Protein AF-A0A1V5UYU5-F1 (afdb_monomer_lite)

Sequence (105 aa):
MESHISYETEQAAHELAKRFIRPYVARGDSFENLKASHMGMLCSEESVCIGGWMDGKSYNTDFILVSKVIGKPANVSFKLRDIFREVEGEIKSAEAVDDFHLEPG

Radius of gyration: 16.07 Å; chains: 1; bounding box: 60×24×31 Å

pLDDT: mean 90.29, std 12.67, range [38.5, 98.5]

Secondary structure (DSSP, 8-state):
------HHHHHHHHHHHHHHHHHHHHHT--HHHHHHT--EEE-SS-EEEEEEEETTEEEEEEEEEEEEETTEEEEEEEEHHHHHHHHHHHHHHHHHHHT------

Structure (mmCIF, N/CA/C/O backbone):
data_AF-A0A1V5UYU5-F1
#
_entry.id   AF-A0A1V5UYU5-F1
#
loop_
_atom_site.group_PDB
_atom_site.id
_atom_site.type_symbol
_atom_site.label_atom_id
_atom_site.label_alt_id
_atom_site.label_comp_id
_atom_site.label_asym_id
_atom_site.label_entity_id
_atom_site.label_seq_id
_atom_site.pdbx_PDB_ins_code
_atom_site.Cartn_x
_atom_site.Cartn_y
_atom_site.Cartn_z
_atom_site.occupancy
_atom_site.B_iso_or_equiv
_atom_site.auth_seq_id
_atom_site.auth_comp_id
_atom_site.auth_asym_id
_atom_site.auth_atom_id
_atom_site.pdbx_PDB_model_num
ATOM 1 N N . MET A 1 1 ? 14.857 11.610 -16.423 1.00 38.50 1 MET A N 1
ATOM 2 C CA . MET A 1 1 ? 13.549 11.890 -17.045 1.00 38.50 1 MET A CA 1
ATOM 3 C C . MET A 1 1 ? 12.524 11.764 -15.941 1.00 38.50 1 MET A C 1
ATOM 5 O O . MET A 1 1 ? 12.363 10.661 -15.441 1.00 38.50 1 MET A O 1
ATOM 9 N N . GLU A 1 2 ? 11.912 12.864 -15.506 1.00 43.84 2 GLU A N 1
ATOM 10 C CA . GLU A 1 2 ? 10.708 12.791 -14.672 1.00 43.84 2 GLU A CA 1
ATOM 11 C C . GLU A 1 2 ? 9.570 12.322 -15.577 1.00 43.84 2 GLU A C 1
ATOM 13 O O . GLU A 1 2 ? 9.029 13.078 -16.381 1.00 43.84 2 GLU A O 1
ATOM 18 N N . SER A 1 3 ? 9.280 11.026 -15.533 1.00 55.75 3 SER A N 1
ATOM 19 C CA . SER A 1 3 ? 8.062 10.490 -16.119 1.00 55.75 3 SER A CA 1
ATOM 20 C C . SER A 1 3 ? 6.898 10.995 -15.277 1.00 55.75 3 SER A C 1
ATOM 22 O O . SER A 1 3 ? 6.705 10.530 -14.155 1.00 55.75 3 SER A O 1
ATOM 24 N N . HIS A 1 4 ? 6.139 11.955 -15.803 1.00 67.94 4 HIS A N 1
ATOM 25 C CA . HIS A 1 4 ? 4.832 12.286 -15.252 1.00 67.94 4 HIS A CA 1
ATOM 26 C C . HIS A 1 4 ? 3.973 11.019 -15.291 1.00 67.94 4 HIS A C 1
ATOM 28 O O . HIS A 1 4 ? 3.537 10.577 -16.355 1.00 67.94 4 HIS A O 1
ATOM 34 N N . ILE A 1 5 ? 3.784 10.406 -14.127 1.00 77.94 5 ILE A N 1
ATOM 35 C CA . ILE A 1 5 ? 2.818 9.332 -13.937 1.00 77.94 5 ILE A CA 1
ATOM 36 C C . ILE A 1 5 ? 1.436 9.884 -14.247 1.00 77.94 5 ILE A C 1
ATOM 38 O O . ILE A 1 5 ? 1.083 10.988 -13.832 1.00 77.94 5 ILE A O 1
ATOM 42 N N . SER A 1 6 ? 0.663 9.127 -15.021 1.00 86.56 6 SER A N 1
ATOM 43 C CA . SER A 1 6 ? -0.723 9.504 -15.265 1.00 86.56 6 SER A CA 1
ATOM 44 C C . SER A 1 6 ? -1.522 9.376 -13.969 1.00 86.56 6 SER A C 1
ATOM 46 O O . SER A 1 6 ? -1.316 8.431 -13.205 1.00 86.56 6 SER A O 1
ATOM 48 N N . TYR A 1 7 ? -2.468 10.290 -13.756 1.00 87.56 7 TYR A N 1
ATO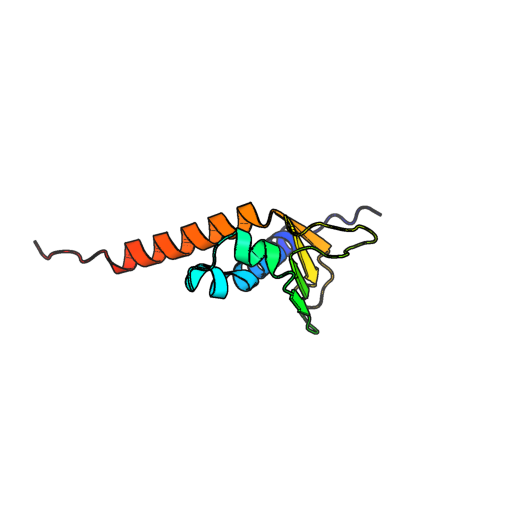M 49 C CA . TYR A 1 7 ? -3.391 10.235 -12.620 1.00 87.56 7 TYR A CA 1
ATOM 50 C C . TYR A 1 7 ? -4.077 8.863 -12.506 1.00 87.56 7 TYR A C 1
ATOM 52 O O . TYR A 1 7 ? -4.193 8.310 -11.420 1.00 87.56 7 TYR A O 1
ATOM 60 N N . GLU A 1 8 ? -4.447 8.256 -13.637 1.00 90.62 8 GLU A N 1
ATOM 61 C CA . GLU A 1 8 ? -5.041 6.915 -13.678 1.00 90.62 8 GLU A CA 1
ATOM 62 C C . GLU A 1 8 ? -4.099 5.831 -13.137 1.00 90.62 8 GLU A C 1
ATOM 64 O O . GLU A 1 8 ? -4.528 4.940 -12.409 1.00 90.62 8 GLU A O 1
ATOM 69 N N . THR A 1 9 ? -2.804 5.908 -13.461 1.00 92.50 9 THR A N 1
ATOM 70 C CA . THR A 1 9 ? -1.800 4.958 -12.954 1.00 92.50 9 THR A CA 1
ATOM 71 C C . THR A 1 9 ? -1.563 5.145 -11.460 1.00 92.50 9 THR A C 1
ATOM 73 O O . THR A 1 9 ? -1.436 4.159 -10.740 1.00 92.50 9 THR A O 1
ATOM 76 N N . GLU A 1 10 ? -1.543 6.389 -10.982 1.00 93.81 10 GLU A N 1
ATOM 77 C CA . GLU A 1 10 ? -1.425 6.688 -9.555 1.00 93.81 10 GLU A CA 1
ATOM 78 C C . GLU A 1 10 ? -2.630 6.158 -8.768 1.00 93.81 10 GLU A C 1
ATOM 80 O O . GLU A 1 10 ? -2.445 5.473 -7.765 1.00 93.81 10 GLU A O 1
ATOM 85 N N . GLN A 1 11 ? -3.853 6.382 -9.261 1.00 95.56 11 GLN A N 1
ATOM 86 C CA . GLN A 1 11 ? -5.075 5.850 -8.650 1.00 95.56 11 GLN A CA 1
ATOM 87 C C . GLN A 1 11 ? -5.101 4.316 -8.661 1.00 95.56 11 GLN A C 1
ATOM 89 O O . GLN A 1 11 ? -5.412 3.692 -7.649 1.00 95.56 11 GLN A O 1
ATOM 94 N N . ALA A 1 12 ? -4.714 3.682 -9.769 1.00 95.81 12 ALA A N 1
ATOM 95 C CA . ALA A 1 12 ? -4.648 2.225 -9.838 1.00 95.81 12 ALA A CA 1
ATOM 96 C C . ALA A 1 12 ? -3.581 1.647 -8.886 1.00 95.81 12 ALA A C 1
ATOM 98 O O . ALA A 1 12 ? -3.803 0.612 -8.257 1.00 95.81 12 ALA A O 1
ATOM 99 N N . ALA A 1 13 ? -2.438 2.325 -8.735 1.00 97.12 13 ALA A N 1
ATOM 100 C CA . ALA A 1 13 ? -1.413 1.958 -7.761 1.00 97.12 13 ALA A CA 1
ATOM 101 C C . ALA A 1 13 ? -1.907 2.121 -6.320 1.00 97.12 13 ALA A C 1
ATOM 103 O O . ALA A 1 13 ? -1.646 1.265 -5.475 1.00 97.12 13 ALA A O 1
ATOM 104 N N . HIS A 1 14 ? -2.653 3.188 -6.054 1.00 97.88 14 HIS A N 1
ATOM 105 C CA . HIS A 1 14 ? -3.260 3.447 -4.759 1.00 97.88 14 HIS A CA 1
ATOM 106 C C . HIS A 1 14 ? -4.256 2.347 -4.364 1.00 97.88 14 HIS A C 1
ATOM 108 O O . HIS A 1 14 ? -4.147 1.756 -3.288 1.00 97.88 14 HIS A O 1
ATOM 114 N N . GLU A 1 15 ? -5.161 1.979 -5.273 1.00 97.69 15 GLU A N 1
ATOM 115 C CA . GLU A 1 15 ? -6.114 0.889 -5.049 1.00 97.69 15 GLU A CA 1
ATOM 116 C C . GLU A 1 15 ? -5.425 -0.472 -4.894 1.00 97.69 15 GLU A C 1
ATOM 118 O O . GLU A 1 15 ? -5.823 -1.280 -4.050 1.00 97.69 15 GLU A O 1
ATOM 123 N N . LEU A 1 16 ? -4.333 -0.722 -5.626 1.00 97.88 16 LEU A N 1
ATOM 124 C CA . LEU A 1 16 ? -3.522 -1.922 -5.419 1.00 97.88 16 LEU A CA 1
ATOM 125 C C . LEU A 1 16 ? -2.891 -1.950 -4.018 1.00 97.88 16 LEU A C 1
ATOM 127 O O . LEU A 1 16 ? -2.926 -2.990 -3.358 1.00 97.88 16 LEU A O 1
ATOM 131 N N . ALA A 1 17 ? -2.343 -0.828 -3.543 1.00 98.19 17 ALA A N 1
ATOM 132 C CA . ALA A 1 17 ? -1.762 -0.720 -2.205 1.00 98.19 17 ALA A CA 1
ATOM 133 C C . ALA A 1 17 ? -2.805 -0.996 -1.108 1.00 98.19 17 ALA A C 1
ATOM 135 O O . ALA A 1 17 ? -2.542 -1.771 -0.183 1.00 98.19 17 ALA A O 1
ATOM 136 N N . LYS A 1 18 ? -4.012 -0.432 -1.247 1.00 98.50 18 LYS A N 1
ATOM 137 C CA . LYS A 1 18 ? -5.143 -0.695 -0.345 1.00 98.50 18 LYS A CA 1
ATOM 138 C C . LYS A 1 18 ? -5.542 -2.165 -0.373 1.00 98.50 18 LYS A C 1
ATOM 140 O O . LYS A 1 18 ? -5.601 -2.808 0.676 1.00 98.50 18 LYS A O 1
ATOM 145 N N . ARG A 1 19 ? -5.752 -2.734 -1.566 1.00 97.25 19 ARG A N 1
ATOM 146 C CA . ARG A 1 19 ? -6.128 -4.145 -1.742 1.00 97.25 19 ARG A CA 1
ATOM 147 C C . ARG A 1 19 ? -5.095 -5.096 -1.144 1.00 97.25 19 ARG A C 1
ATOM 149 O O . ARG A 1 19 ? -5.477 -6.110 -0.570 1.00 97.25 19 ARG A O 1
ATOM 156 N N . PHE A 1 20 ? -3.812 -4.763 -1.257 1.00 97.56 20 PHE A N 1
ATOM 157 C CA . PHE A 1 20 ? -2.723 -5.564 -0.712 1.00 97.56 20 PHE A CA 1
ATOM 158 C C . PHE A 1 20 ? -2.790 -5.688 0.815 1.00 97.56 20 PHE A C 1
ATOM 160 O O . PHE A 1 20 ? -2.665 -6.793 1.337 1.00 97.56 20 PHE A O 1
ATOM 167 N N . ILE A 1 21 ? -3.029 -4.587 1.538 1.00 97.62 21 ILE A N 1
ATOM 168 C CA . ILE A 1 21 ? -3.052 -4.618 3.010 1.00 97.62 21 ILE A CA 1
ATOM 169 C C . ILE A 1 21 ? -4.435 -4.932 3.599 1.00 97.62 21 ILE A C 1
ATOM 171 O O . ILE A 1 21 ? -4.518 -5.350 4.754 1.00 97.62 21 ILE A O 1
ATOM 175 N N . ARG A 1 22 ? -5.520 -4.775 2.828 1.00 97.88 22 ARG A N 1
ATOM 176 C CA . ARG A 1 22 ? -6.908 -4.954 3.296 1.00 97.88 22 ARG A CA 1
ATOM 177 C C . ARG A 1 22 ? -7.163 -6.257 4.060 1.00 97.88 22 ARG A C 1
ATOM 179 O O . ARG A 1 22 ? -7.753 -6.165 5.133 1.00 97.88 22 ARG A O 1
ATOM 186 N N . PRO A 1 23 ? -6.705 -7.444 3.612 1.00 97.19 23 PRO A N 1
ATOM 187 C CA . PRO A 1 23 ? -6.942 -8.688 4.350 1.00 97.19 23 PRO A CA 1
ATOM 188 C C . PRO A 1 23 ? -6.307 -8.710 5.748 1.00 97.19 23 PRO A C 1
ATOM 190 O O . PRO A 1 23 ? -6.797 -9.395 6.641 1.00 97.19 23 PRO A O 1
ATOM 193 N N . TYR A 1 24 ? -5.212 -7.975 5.940 1.00 96.56 24 TYR A N 1
ATOM 194 C CA . TYR A 1 24 ? -4.491 -7.889 7.208 1.00 96.56 24 TYR A CA 1
ATOM 195 C C . TYR A 1 24 ? -5.184 -6.910 8.152 1.00 96.56 24 TYR A C 1
ATOM 197 O O . TYR A 1 24 ? -5.446 -7.244 9.304 1.00 96.56 24 TYR A O 1
ATOM 205 N N . VAL A 1 25 ? -5.558 -5.733 7.640 1.00 96.88 25 VAL A N 1
ATOM 206 C CA . VAL A 1 25 ? -6.310 -4.738 8.416 1.00 96.88 25 VAL A CA 1
ATOM 207 C C . VAL A 1 25 ? -7.665 -5.307 8.847 1.00 96.88 25 VAL A C 1
ATOM 209 O O . VAL A 1 25 ? -8.023 -5.196 10.013 1.00 96.88 25 VAL A O 1
ATOM 212 N N . ALA A 1 26 ? -8.374 -6.009 7.954 1.00 95.94 26 ALA A N 1
ATOM 213 C CA . ALA A 1 26 ? -9.652 -6.660 8.262 1.00 95.94 26 ALA A CA 1
ATOM 214 C C . ALA A 1 26 ? -9.538 -7.789 9.299 1.00 95.94 26 ALA A C 1
ATOM 216 O O . ALA A 1 26 ? -10.491 -8.067 10.016 1.00 95.94 26 ALA A O 1
ATOM 217 N N . ARG A 1 27 ? -8.370 -8.432 9.412 1.00 95.25 27 ARG A N 1
ATOM 218 C CA . ARG A 1 27 ? -8.093 -9.412 10.472 1.00 95.25 27 ARG A CA 1
ATOM 219 C C . ARG A 1 27 ? -7.815 -8.750 11.832 1.00 95.25 27 ARG A C 1
ATOM 221 O O . ARG A 1 27 ? -7.814 -9.440 12.848 1.00 95.25 27 ARG A O 1
ATOM 228 N N . GLY A 1 28 ? -7.590 -7.436 11.860 1.00 95.06 28 GLY A N 1
ATOM 229 C CA . GLY A 1 28 ? -7.223 -6.683 13.058 1.00 95.06 28 GLY A CA 1
ATOM 230 C C . GLY A 1 28 ? -5.713 -6.543 13.267 1.00 95.06 28 GLY A C 1
ATOM 231 O O . GLY A 1 28 ? -5.279 -6.225 14.376 1.00 95.06 28 GLY A O 1
ATOM 232 N N . ASP A 1 29 ? -4.892 -6.778 12.237 1.00 96.38 29 ASP A N 1
ATOM 233 C CA . ASP A 1 29 ? -3.452 -6.543 12.333 1.00 96.38 29 ASP A CA 1
ATOM 234 C C . ASP A 1 29 ? -3.175 -5.048 12.574 1.00 96.38 29 ASP A C 1
ATOM 236 O O . ASP A 1 29 ? -3.717 -4.169 11.901 1.00 96.38 29 ASP A O 1
ATOM 240 N N . SER A 1 30 ? -2.289 -4.747 13.527 1.00 96.75 30 SER A N 1
ATOM 241 C CA . SER A 1 30 ? -1.907 -3.368 13.834 1.00 96.75 30 SER A CA 1
ATOM 242 C C . SER A 1 30 ? -1.004 -2.767 12.750 1.00 96.75 30 SER A C 1
ATOM 244 O O . SER A 1 30 ? -0.286 -3.474 12.036 1.00 96.75 30 SER A O 1
ATOM 246 N N . PHE A 1 31 ? -0.965 -1.433 12.685 1.00 96.81 31 PHE A N 1
ATOM 247 C CA . PHE A 1 31 ? -0.025 -0.710 11.824 1.00 96.81 31 PHE A CA 1
ATOM 248 C C . PHE A 1 31 ? 1.437 -1.131 12.069 1.00 96.81 31 PHE A C 1
ATOM 250 O O . PHE A 1 31 ? 2.188 -1.323 11.115 1.00 96.81 31 PHE A O 1
ATOM 257 N N . GLU A 1 32 ? 1.837 -1.322 13.330 1.00 97.00 32 GLU A N 1
ATOM 258 C CA . GLU A 1 32 ? 3.209 -1.724 13.669 1.00 97.00 32 GLU A CA 1
ATOM 259 C C . GLU A 1 32 ? 3.523 -3.156 13.206 1.00 97.00 32 GLU A C 1
ATOM 261 O O . GLU A 1 32 ? 4.624 -3.406 12.714 1.00 97.00 32 GLU A O 1
ATOM 266 N N . ASN A 1 33 ? 2.552 -4.077 13.264 1.00 94.94 33 ASN A N 1
ATOM 267 C CA . ASN A 1 33 ? 2.720 -5.433 12.730 1.00 94.94 33 ASN A CA 1
ATOM 268 C C . ASN A 1 33 ? 2.942 -5.403 11.212 1.00 94.94 33 ASN A C 1
ATOM 270 O O . ASN A 1 33 ? 3.861 -6.043 10.701 1.00 94.94 33 ASN A O 1
ATOM 274 N N . LEU A 1 34 ? 2.134 -4.619 10.491 1.00 94.50 34 LEU A N 1
ATOM 275 C CA . LEU A 1 34 ? 2.279 -4.443 9.046 1.00 94.50 34 LEU A CA 1
ATOM 276 C C . LEU A 1 34 ? 3.623 -3.817 8.685 1.00 94.50 34 LEU A C 1
ATOM 278 O O . LEU A 1 34 ? 4.324 -4.318 7.807 1.00 94.50 34 LEU A O 1
ATOM 282 N N . LYS A 1 35 ? 4.023 -2.766 9.399 1.00 95.44 35 LYS A N 1
ATOM 283 C CA . LYS A 1 35 ? 5.313 -2.102 9.215 1.00 95.44 35 LYS A CA 1
ATOM 284 C C . LYS A 1 35 ? 6.496 -3.048 9.453 1.00 95.44 35 LYS A C 1
ATOM 286 O O . LYS A 1 35 ? 7.480 -2.986 8.722 1.00 95.44 35 LYS A O 1
ATOM 291 N N . ALA A 1 36 ? 6.417 -3.933 10.443 1.00 95.44 36 ALA A N 1
ATOM 292 C CA . ALA A 1 36 ? 7.480 -4.892 10.747 1.00 95.44 36 ALA A CA 1
ATOM 293 C C . ALA A 1 36 ? 7.541 -6.086 9.776 1.00 95.44 36 ALA A C 1
ATOM 295 O O . ALA A 1 36 ? 8.537 -6.804 9.753 1.00 95.44 36 ALA A O 1
ATOM 296 N N . SER A 1 37 ? 6.495 -6.317 8.978 1.00 91.94 37 SER A N 1
ATOM 297 C CA . SER A 1 37 ? 6.377 -7.522 8.148 1.00 91.94 37 SER A CA 1
ATOM 298 C C . SER A 1 37 ? 7.331 -7.574 6.951 1.00 91.94 37 SER A C 1
ATOM 300 O O . SER A 1 37 ? 7.642 -8.666 6.480 1.00 91.94 37 SER A O 1
ATOM 302 N N . HIS A 1 38 ? 7.753 -6.417 6.421 1.00 91.12 38 HIS A N 1
ATOM 303 C CA . HIS A 1 38 ? 8.469 -6.311 5.138 1.00 91.12 38 HIS A CA 1
ATOM 304 C C . HIS A 1 38 ? 7.794 -7.083 3.982 1.00 91.12 38 HIS A C 1
ATOM 306 O O . HIS A 1 38 ? 8.453 -7.518 3.036 1.00 91.12 38 HIS A O 1
ATOM 312 N N . MET A 1 39 ? 6.478 -7.298 4.067 1.00 95.06 39 MET A N 1
ATOM 313 C CA . MET A 1 39 ? 5.762 -8.154 3.130 1.00 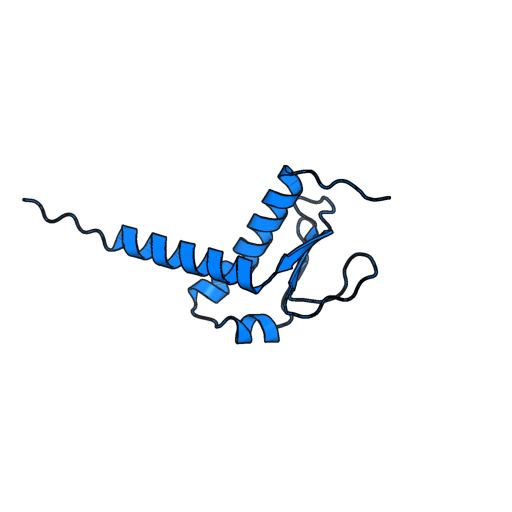95.06 39 MET A CA 1
ATOM 314 C C . MET A 1 39 ? 5.614 -7.500 1.754 1.00 95.06 39 MET A C 1
ATOM 316 O O . MET A 1 39 ? 5.537 -6.276 1.623 1.00 95.06 39 MET A O 1
ATOM 320 N N . GLY A 1 40 ? 5.522 -8.333 0.721 1.00 94.94 40 GLY A N 1
ATOM 321 C CA . GLY A 1 40 ? 5.304 -7.891 -0.648 1.00 94.94 40 GLY A CA 1
ATOM 322 C C . GLY A 1 40 ? 4.647 -8.960 -1.510 1.00 94.94 40 GLY A C 1
ATOM 323 O O . GLY A 1 40 ? 4.635 -10.141 -1.171 1.00 94.94 40 GLY A O 1
ATOM 324 N N . MET A 1 41 ? 4.106 -8.519 -2.636 1.00 95.06 41 MET A N 1
ATOM 325 C CA . MET A 1 41 ? 3.544 -9.333 -3.700 1.00 95.06 41 MET A CA 1
ATOM 326 C C . MET A 1 41 ? 4.220 -8.945 -5.011 1.00 95.06 41 MET A C 1
ATOM 328 O O . MET A 1 41 ? 4.290 -7.766 -5.352 1.00 95.06 41 MET A O 1
ATOM 332 N N . LEU A 1 42 ? 4.688 -9.945 -5.755 1.00 94.00 42 LEU A N 1
ATOM 333 C CA . LEU A 1 42 ? 5.276 -9.775 -7.078 1.00 94.00 42 LEU A CA 1
ATOM 334 C C . LEU A 1 42 ? 4.693 -10.820 -8.027 1.00 94.00 42 LEU A C 1
ATOM 336 O O . LEU A 1 42 ? 4.887 -12.019 -7.837 1.00 94.00 42 LEU A O 1
ATOM 340 N N . CYS A 1 43 ? 4.013 -10.360 -9.069 1.00 92.62 43 CYS A N 1
ATOM 341 C CA . CYS A 1 43 ? 3.557 -11.188 -10.176 1.00 92.62 43 CYS A CA 1
ATOM 342 C C . CYS A 1 43 ? 3.824 -10.496 -11.525 1.00 92.62 43 CYS A C 1
ATOM 344 O O . CYS A 1 43 ? 4.462 -9.437 -11.609 1.00 92.62 43 CYS A O 1
ATOM 346 N N . SER A 1 44 ? 3.392 -11.127 -12.620 1.00 90.19 44 SER A N 1
ATOM 347 C CA . SER A 1 44 ? 3.564 -10.576 -13.969 1.00 90.19 44 SER A CA 1
ATOM 348 C C . SER A 1 44 ? 2.897 -9.207 -14.117 1.00 90.19 44 SER A C 1
ATOM 350 O O . SER A 1 44 ? 3.505 -8.304 -14.694 1.00 90.19 44 SER A O 1
ATOM 352 N N . GLU A 1 45 ? 1.707 -9.053 -13.537 1.00 94.38 45 GLU A N 1
ATOM 353 C CA . GLU A 1 45 ? 0.832 -7.884 -13.667 1.00 94.38 45 GLU A CA 1
ATOM 354 C C . GLU A 1 45 ? 1.091 -6.811 -12.603 1.00 94.38 45 GLU A C 1
ATOM 356 O O . GLU A 1 45 ? 0.971 -5.620 -12.883 1.00 94.38 45 GLU A O 1
ATOM 361 N N . GLU A 1 46 ? 1.452 -7.211 -11.387 1.00 96.44 46 GLU A N 1
ATOM 362 C CA . GLU A 1 46 ? 1.424 -6.344 -10.210 1.00 96.44 46 GLU A CA 1
ATOM 363 C C . GLU A 1 46 ? 2.662 -6.541 -9.337 1.00 96.44 46 GLU A C 1
ATOM 365 O O . GLU A 1 46 ? 3.203 -7.642 -9.218 1.00 96.44 46 GLU A O 1
ATOM 370 N N . SER A 1 47 ? 3.121 -5.459 -8.717 1.00 97.06 47 SER A N 1
ATOM 371 C CA . SER A 1 47 ? 4.245 -5.492 -7.785 1.00 97.06 47 SER A CA 1
ATOM 372 C C . SER A 1 47 ? 4.041 -4.454 -6.699 1.00 97.06 47 SER A C 1
ATOM 374 O O . SER A 1 47 ? 4.010 -3.260 -6.999 1.00 97.06 47 SER A O 1
ATOM 376 N N . VAL A 1 48 ? 3.947 -4.906 -5.451 1.00 97.44 48 VAL A N 1
ATOM 377 C CA . VAL A 1 48 ? 3.740 -4.062 -4.271 1.00 97.44 48 VAL A CA 1
ATOM 378 C C . VAL A 1 48 ? 4.521 -4.599 -3.072 1.00 97.44 48 VAL A C 1
ATOM 380 O O . VAL A 1 48 ? 4.559 -5.808 -2.863 1.00 97.44 48 VAL A O 1
ATOM 383 N N . CYS A 1 49 ? 5.150 -3.742 -2.270 1.00 97.50 49 CYS A N 1
ATOM 384 C CA . CYS A 1 49 ? 5.853 -4.166 -1.054 1.00 97.50 49 CYS A CA 1
ATOM 385 C C . CYS A 1 49 ? 5.921 -3.074 0.020 1.00 97.50 49 CYS A C 1
ATOM 387 O O . CYS A 1 49 ? 5.885 -1.884 -0.286 1.00 97.50 49 CYS A O 1
ATOM 389 N N . ILE A 1 50 ? 6.029 -3.471 1.289 1.00 97.75 50 ILE A N 1
ATOM 390 C CA . ILE A 1 50 ? 6.231 -2.558 2.422 1.00 97.75 50 ILE A CA 1
ATOM 391 C C . ILE A 1 50 ? 7.730 -2.333 2.635 1.00 97.75 50 ILE A C 1
ATOM 393 O O . ILE A 1 50 ? 8.463 -3.237 3.040 1.00 97.75 50 ILE A O 1
ATOM 397 N N . GLY A 1 51 ? 8.179 -1.102 2.384 1.00 95.88 51 GLY A N 1
ATOM 398 C CA . GLY A 1 51 ? 9.591 -0.750 2.292 1.00 95.88 51 GLY A CA 1
ATOM 399 C C . GLY A 1 51 ? 10.311 -1.496 1.167 1.00 95.88 51 GLY A C 1
ATOM 400 O O . GLY A 1 51 ? 9.709 -2.237 0.391 1.00 95.88 51 GLY A O 1
ATOM 401 N N . GLY A 1 52 ? 11.621 -1.289 1.064 1.00 94.00 52 GLY A N 1
ATOM 402 C CA . GLY A 1 52 ? 12.464 -1.955 0.073 1.00 94.00 52 GLY A CA 1
ATOM 403 C C . GLY A 1 52 ? 13.108 -0.981 -0.902 1.00 94.00 52 GLY A C 1
ATOM 404 O O . GLY A 1 52 ? 13.379 0.168 -0.563 1.00 94.00 52 GLY A O 1
ATOM 405 N N . TRP A 1 53 ? 13.411 -1.457 -2.104 1.00 93.19 53 TRP A N 1
ATOM 406 C CA . TRP A 1 53 ? 14.161 -0.701 -3.101 1.00 93.19 53 TRP A CA 1
ATOM 407 C C . TRP A 1 53 ? 13.304 -0.443 -4.337 1.00 93.19 53 TRP A C 1
ATOM 409 O O . TRP A 1 53 ? 12.752 -1.378 -4.908 1.00 93.19 53 TRP A O 1
ATOM 419 N N . MET A 1 54 ? 13.221 0.813 -4.770 1.00 93.81 54 MET A N 1
ATOM 420 C CA . MET A 1 54 ? 12.488 1.216 -5.972 1.00 93.81 54 MET A CA 1
ATOM 421 C C . MET A 1 54 ? 13.231 2.366 -6.651 1.00 93.81 54 MET A C 1
ATOM 423 O O . MET A 1 54 ? 13.664 3.300 -5.979 1.00 93.81 54 MET A O 1
ATOM 427 N N . ASP A 1 55 ? 13.431 2.271 -7.967 1.00 88.56 55 ASP A N 1
ATOM 428 C CA . ASP A 1 55 ? 14.087 3.294 -8.797 1.00 88.56 55 ASP A CA 1
ATOM 429 C C . ASP A 1 55 ? 15.420 3.825 -8.246 1.00 88.56 55 ASP A C 1
ATOM 431 O O . ASP A 1 55 ? 15.701 5.021 -8.234 1.00 88.56 55 ASP A O 1
ATOM 435 N N . GLY A 1 56 ? 16.275 2.915 -7.770 1.00 91.25 56 GLY A N 1
ATOM 436 C CA . GLY A 1 56 ? 17.602 3.286 -7.269 1.00 91.25 56 GLY A CA 1
ATOM 437 C C . GLY A 1 56 ? 17.589 3.929 -5.879 1.00 91.25 56 GLY A C 1
ATOM 438 O O . GLY A 1 56 ? 18.628 4.406 -5.425 1.00 91.25 56 GLY A O 1
ATOM 439 N N . LYS A 1 57 ? 16.441 3.938 -5.194 1.00 93.31 57 LYS A N 1
ATOM 440 C CA . LYS A 1 57 ? 16.277 4.504 -3.858 1.00 93.31 57 LYS A CA 1
ATOM 441 C C . LYS A 1 57 ? 15.790 3.448 -2.867 1.00 93.31 57 LYS A C 1
ATOM 443 O O . LYS A 1 57 ? 14.891 2.661 -3.157 1.00 93.31 57 LYS A O 1
ATOM 448 N N . SER A 1 58 ? 16.376 3.473 -1.670 1.00 94.94 58 SER A N 1
ATOM 449 C CA . SER A 1 58 ? 15.917 2.685 -0.524 1.00 94.94 58 SER A CA 1
ATOM 450 C C . SER A 1 58 ? 14.802 3.417 0.218 1.00 94.94 58 SER A C 1
ATOM 452 O O . SER A 1 58 ? 14.922 4.607 0.524 1.00 94.94 58 SER A O 1
ATOM 454 N N . TYR A 1 59 ? 13.735 2.694 0.530 1.00 96.12 59 TYR A N 1
ATOM 455 C CA . TYR A 1 59 ? 12.597 3.143 1.313 1.00 96.12 59 TYR A CA 1
ATOM 456 C C . TYR A 1 59 ? 12.485 2.287 2.572 1.00 96.12 59 TYR A C 1
ATOM 458 O O . TYR A 1 59 ? 12.566 1.057 2.530 1.00 96.12 59 TYR A O 1
ATOM 466 N N . ASN A 1 60 ? 12.274 2.947 3.707 1.00 96.56 60 ASN A N 1
ATOM 467 C CA . ASN A 1 60 ? 11.968 2.256 4.951 1.00 96.56 60 ASN A CA 1
ATOM 468 C C . ASN A 1 60 ? 10.518 1.729 4.938 1.00 96.56 60 ASN A C 1
ATOM 470 O O . ASN A 1 60 ? 9.735 2.009 4.029 1.00 96.56 60 ASN A O 1
ATOM 474 N N . THR A 1 61 ? 10.142 0.990 5.976 1.00 96.75 61 THR A N 1
ATOM 475 C CA . THR A 1 61 ? 8.813 0.374 6.090 1.00 96.75 61 THR A CA 1
ATOM 476 C C . THR A 1 61 ? 7.691 1.343 6.466 1.00 96.75 61 THR A C 1
ATOM 478 O O . THR A 1 61 ? 6.544 0.928 6.602 1.00 96.75 61 THR A O 1
ATOM 481 N N . ASP A 1 62 ? 7.970 2.648 6.576 1.00 97.19 62 ASP A 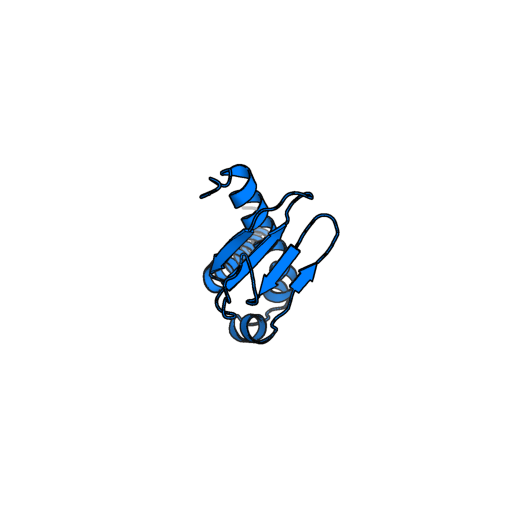N 1
ATOM 482 C CA . ASP A 1 62 ? 6.911 3.663 6.659 1.00 97.19 62 ASP A CA 1
ATOM 483 C C . ASP A 1 62 ? 6.220 3.894 5.307 1.00 97.19 62 ASP A C 1
ATOM 485 O O . ASP A 1 62 ? 5.253 4.658 5.229 1.00 97.19 62 ASP A O 1
ATOM 489 N N . PHE A 1 63 ? 6.715 3.263 4.240 1.00 97.81 63 PHE A N 1
ATOM 490 C CA . PHE A 1 63 ? 6.180 3.376 2.893 1.00 97.81 63 PHE A CA 1
ATOM 491 C C . PHE A 1 63 ? 5.727 2.028 2.348 1.00 97.81 63 PHE A C 1
ATOM 493 O O . PHE A 1 63 ? 6.338 0.994 2.609 1.00 97.81 63 PHE A O 1
ATOM 500 N N . ILE A 1 64 ? 4.682 2.071 1.531 1.00 98.00 64 ILE A N 1
ATOM 501 C CA . ILE A 1 64 ? 4.291 0.994 0.630 1.00 98.00 64 ILE A CA 1
ATOM 502 C C . ILE A 1 64 ? 4.638 1.421 -0.795 1.00 98.00 64 ILE A C 1
ATOM 504 O O . ILE A 1 64 ? 4.334 2.538 -1.216 1.00 98.00 64 ILE A O 1
ATOM 508 N N . LEU A 1 65 ? 5.349 0.558 -1.505 1.00 97.75 65 LEU A N 1
ATOM 509 C CA . LEU A 1 65 ? 5.884 0.799 -2.837 1.00 97.75 65 LEU A CA 1
ATOM 510 C C . LEU A 1 65 ? 5.069 -0.008 -3.830 1.00 97.75 65 LEU A C 1
ATOM 512 O O . LEU A 1 65 ? 4.829 -1.186 -3.592 1.00 97.75 65 LEU A O 1
ATOM 516 N N . VAL A 1 66 ? 4.683 0.603 -4.941 1.00 97.38 66 VAL A N 1
ATOM 517 C CA . VAL A 1 66 ? 3.978 -0.048 -6.040 1.00 97.38 66 VAL A CA 1
ATOM 518 C C . VAL A 1 66 ? 4.789 0.149 -7.309 1.00 97.38 66 VAL A C 1
ATOM 520 O O . VAL A 1 66 ? 4.767 1.212 -7.925 1.00 97.38 66 VAL A O 1
ATOM 523 N N . SER A 1 67 ? 5.526 -0.883 -7.705 1.00 95.62 67 SER A N 1
ATOM 524 C CA . SER A 1 67 ? 6.415 -0.826 -8.870 1.00 95.62 67 SER A CA 1
ATOM 525 C C . SER A 1 67 ? 5.696 -1.182 -10.171 1.00 95.62 67 SER A C 1
ATOM 527 O O . SER A 1 67 ? 6.108 -0.742 -11.241 1.00 95.62 67 SER A O 1
ATOM 529 N N . LYS A 1 68 ? 4.602 -1.952 -10.110 1.00 95.69 68 LYS A N 1
ATOM 530 C CA . LYS A 1 68 ? 3.872 -2.399 -11.304 1.00 95.69 68 LYS A CA 1
ATOM 531 C C . LYS A 1 68 ? 2.375 -2.531 -11.045 1.00 95.69 68 LYS A C 1
ATOM 533 O O . LYS A 1 68 ? 1.990 -3.050 -9.999 1.00 95.69 68 LYS A O 1
ATOM 538 N N . VAL A 1 69 ? 1.565 -2.106 -12.014 1.00 94.75 69 VAL A N 1
ATOM 539 C CA . VAL A 1 69 ? 0.101 -2.234 -12.033 1.00 94.75 69 VAL A CA 1
ATOM 540 C C . VAL A 1 69 ? -0.352 -2.546 -13.462 1.00 94.75 69 VAL A C 1
ATOM 542 O O . VAL A 1 69 ? 0.050 -1.847 -14.392 1.00 94.75 69 VAL A O 1
ATOM 545 N N . ILE A 1 70 ? -1.187 -3.575 -13.650 1.00 90.81 70 ILE A N 1
ATOM 546 C CA . ILE A 1 70 ? -1.749 -3.977 -14.960 1.00 90.81 70 ILE A CA 1
ATOM 547 C C . ILE A 1 70 ? -0.636 -4.146 -16.016 1.00 90.81 70 ILE A C 1
ATOM 549 O O . ILE A 1 70 ? -0.652 -3.570 -17.106 1.00 90.81 70 ILE A O 1
ATOM 553 N N . GLY A 1 71 ? 0.443 -4.828 -15.627 1.00 91.00 71 GLY A N 1
ATOM 554 C CA . GLY A 1 71 ? 1.590 -5.106 -16.493 1.00 91.00 71 GLY A CA 1
ATOM 555 C C . GLY A 1 71 ? 2.481 -3.895 -16.802 1.00 91.00 71 GLY A C 1
ATOM 556 O O . GLY A 1 71 ? 3.530 -4.063 -17.427 1.00 91.00 71 GLY A O 1
ATOM 557 N N . LYS A 1 72 ? 2.120 -2.685 -16.356 1.00 91.06 72 LYS A N 1
ATOM 558 C CA . LYS A 1 72 ? 2.853 -1.443 -16.630 1.00 91.06 72 LYS A CA 1
ATOM 559 C C . LYS A 1 72 ? 3.653 -0.977 -15.411 1.00 91.06 72 LYS A C 1
ATOM 561 O O . LYS A 1 72 ? 3.178 -1.120 -14.282 1.00 91.06 72 LYS A O 1
ATOM 566 N N . PRO A 1 73 ? 4.850 -0.397 -15.613 1.00 92.50 73 PRO A N 1
ATOM 567 C CA . PRO A 1 73 ? 5.580 0.269 -14.541 1.00 92.50 73 PRO A CA 1
ATOM 568 C C . PRO A 1 73 ? 4.743 1.400 -13.939 1.00 92.50 73 PRO A C 1
ATOM 570 O O . PRO A 1 73 ? 4.232 2.247 -14.671 1.00 92.50 73 PRO A O 1
ATOM 573 N N . ALA A 1 74 ? 4.616 1.391 -12.614 1.00 93.88 74 ALA A N 1
ATOM 574 C CA . ALA A 1 74 ? 3.955 2.446 -11.854 1.00 93.88 74 ALA A CA 1
ATOM 575 C C . ALA A 1 74 ? 4.978 3.234 -11.034 1.00 93.88 74 ALA A C 1
ATOM 577 O O . ALA A 1 74 ? 5.002 4.445 -11.128 1.00 93.88 74 ALA A O 1
ATOM 578 N N . ASN A 1 75 ? 5.857 2.561 -10.290 1.00 94.56 75 ASN A N 1
ATOM 579 C CA . ASN A 1 75 ? 6.904 3.172 -9.461 1.00 94.56 75 ASN A CA 1
ATOM 580 C C . ASN A 1 75 ? 6.418 4.305 -8.534 1.00 94.56 75 ASN A C 1
ATOM 582 O O . ASN A 1 75 ? 7.055 5.350 -8.399 1.00 94.56 75 ASN A O 1
ATOM 586 N N . VAL A 1 76 ? 5.286 4.084 -7.866 1.00 95.44 76 VAL A N 1
ATOM 587 C CA . VAL A 1 76 ? 4.704 5.027 -6.900 1.00 95.44 76 VAL A CA 1
ATOM 588 C C . VAL A 1 76 ? 4.990 4.556 -5.481 1.00 95.44 76 VAL A C 1
ATOM 590 O O . VAL A 1 76 ? 4.996 3.359 -5.200 1.00 95.44 76 VAL A O 1
ATOM 593 N N . SER A 1 77 ? 5.216 5.490 -4.561 1.00 96.44 77 SER A N 1
ATOM 594 C CA . SER A 1 77 ? 5.319 5.194 -3.130 1.00 96.44 77 SER A CA 1
ATOM 595 C C . SER A 1 77 ? 4.273 5.974 -2.350 1.00 96.44 77 SER A C 1
ATOM 597 O O . SER A 1 77 ? 4.193 7.192 -2.504 1.00 96.44 77 SER A O 1
ATOM 599 N N . PHE A 1 78 ? 3.569 5.303 -1.444 1.00 97.31 78 PHE A N 1
ATOM 600 C CA . PHE A 1 78 ? 2.624 5.920 -0.516 1.00 97.31 78 PHE A CA 1
ATOM 601 C C . PHE A 1 78 ? 3.104 5.757 0.921 1.00 97.31 78 PHE A C 1
ATOM 603 O O . PHE A 1 78 ? 3.864 4.840 1.242 1.00 97.31 78 PHE A O 1
ATOM 610 N N . LYS A 1 79 ? 2.649 6.632 1.818 1.00 98.00 79 LYS A N 1
ATOM 611 C CA . LYS A 1 79 ? 2.836 6.432 3.256 1.00 98.00 79 LYS A CA 1
ATOM 612 C C . LYS A 1 79 ? 1.967 5.263 3.706 1.00 98.00 79 LYS A C 1
ATOM 614 O O . LYS A 1 79 ? 0.750 5.308 3.561 1.00 98.00 79 LYS A O 1
ATOM 619 N N . LEU A 1 80 ? 2.577 4.243 4.312 1.00 97.94 80 LEU A N 1
ATOM 620 C CA . LEU A 1 80 ? 1.853 3.061 4.792 1.00 97.94 80 LEU A CA 1
ATOM 621 C C . LEU A 1 80 ? 0.749 3.445 5.789 1.00 97.94 80 LEU A C 1
ATOM 623 O O . LEU A 1 80 ? -0.320 2.846 5.791 1.00 97.94 80 LEU A O 1
ATOM 627 N N . ARG A 1 81 ? 1.003 4.462 6.621 1.00 97.94 81 ARG A N 1
ATOM 628 C CA . ARG A 1 81 ? 0.046 4.950 7.623 1.00 97.94 81 ARG A CA 1
ATOM 629 C C . ARG A 1 81 ? -1.234 5.500 6.997 1.00 97.94 81 ARG A C 1
ATOM 631 O O . ARG A 1 81 ? -2.297 5.311 7.580 1.00 97.94 81 ARG A O 1
ATOM 638 N N . ASP A 1 82 ? -1.125 6.175 5.859 1.00 98.25 82 ASP A N 1
ATOM 639 C CA . ASP A 1 82 ? -2.273 6.809 5.211 1.00 98.25 82 ASP A CA 1
ATOM 640 C C . ASP A 1 82 ? -3.159 5.724 4.588 1.00 98.25 82 ASP A C 1
ATOM 642 O O . ASP A 1 82 ? -4.325 5.610 4.957 1.00 98.25 82 ASP A O 1
ATOM 646 N N . ILE A 1 83 ? -2.557 4.800 3.827 1.00 98.31 83 ILE A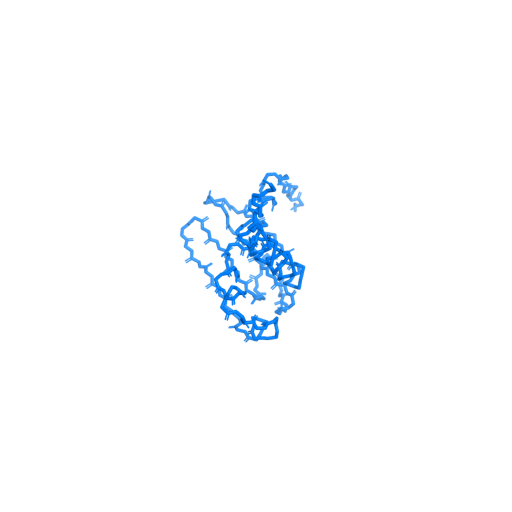 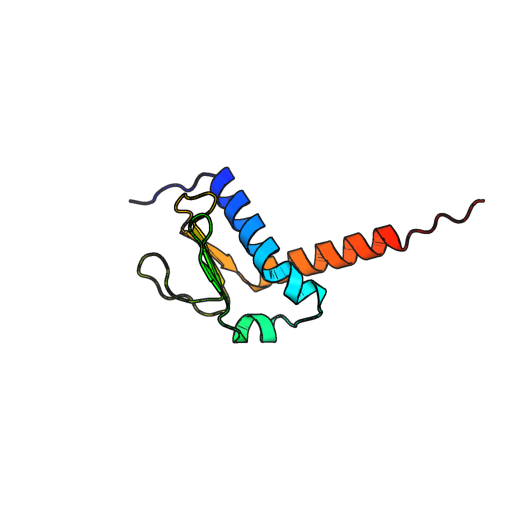N 1
ATOM 647 C CA . ILE A 1 83 ? -3.247 3.621 3.274 1.00 98.31 83 ILE A CA 1
ATOM 648 C C . ILE A 1 83 ? -3.898 2.777 4.382 1.00 98.31 83 ILE A C 1
ATOM 650 O O . ILE A 1 83 ? -5.040 2.346 4.244 1.00 98.31 83 ILE A O 1
ATOM 654 N N . PHE A 1 84 ? -3.204 2.557 5.505 1.00 98.06 84 PHE A N 1
ATOM 655 C CA . PHE A 1 84 ? -3.752 1.817 6.646 1.00 98.06 84 PHE A CA 1
ATOM 656 C C . PHE A 1 84 ? -5.025 2.464 7.198 1.00 98.06 84 PHE A C 1
ATOM 658 O O . PHE A 1 84 ? -6.022 1.777 7.401 1.00 98.06 84 PHE A O 1
ATOM 665 N N . ARG A 1 85 ? -4.998 3.781 7.434 1.00 97.81 85 ARG A N 1
ATOM 666 C CA . ARG A 1 85 ? -6.138 4.525 7.989 1.00 97.81 85 ARG A CA 1
ATOM 667 C C . ARG A 1 85 ? -7.323 4.557 7.038 1.00 97.81 85 ARG A C 1
ATOM 669 O O . ARG A 1 85 ? -8.456 4.459 7.495 1.00 97.81 85 ARG A O 1
ATOM 676 N N . GLU A 1 86 ? -7.067 4.690 5.742 1.00 97.75 86 GLU A N 1
ATOM 677 C CA . GLU A 1 86 ? -8.120 4.635 4.731 1.00 97.75 86 GLU A CA 1
ATOM 678 C C . GLU A 1 86 ? -8.808 3.274 4.724 1.00 97.75 86 GLU A C 1
ATOM 680 O O . GLU A 1 86 ? -10.027 3.201 4.846 1.00 97.75 86 GLU A O 1
ATOM 685 N N . VAL A 1 87 ? -8.031 2.191 4.668 1.00 97.81 87 VAL A N 1
ATOM 686 C CA . VAL A 1 87 ? -8.566 0.824 4.696 1.00 97.81 87 VAL A CA 1
ATOM 687 C C . VAL A 1 87 ? -9.324 0.547 5.997 1.00 97.81 87 VAL A C 1
ATOM 689 O O . VAL A 1 87 ? -10.412 -0.023 5.964 1.00 97.81 87 VAL A O 1
ATOM 692 N N . GLU A 1 88 ? -8.784 0.964 7.144 1.00 97.12 88 GLU A N 1
ATOM 693 C CA . GLU A 1 88 ? -9.462 0.846 8.439 1.00 97.12 88 GLU A CA 1
ATOM 694 C C . GLU A 1 88 ? -10.791 1.623 8.453 1.00 97.12 88 GLU A C 1
ATOM 696 O O . GLU A 1 88 ? -11.805 1.115 8.935 1.00 97.12 88 GLU A O 1
ATOM 701 N N . GLY A 1 89 ? -10.803 2.839 7.900 1.00 95.44 89 GLY A N 1
ATOM 702 C CA . GLY A 1 89 ? -12.000 3.667 7.775 1.00 95.44 89 GLY A CA 1
ATOM 703 C C . GLY A 1 89 ? -13.059 3.052 6.859 1.00 95.44 89 GLY A C 1
ATOM 704 O O . GLY A 1 89 ? -14.240 3.075 7.203 1.00 95.44 89 GLY A O 1
ATOM 705 N N . GLU A 1 90 ? -12.654 2.458 5.734 1.00 95.00 90 GLU A N 1
ATOM 706 C CA . GLU A 1 90 ? -13.552 1.741 4.819 1.00 95.00 90 GLU A CA 1
ATOM 707 C C . GLU A 1 90 ? -14.211 0.532 5.482 1.00 95.00 90 GLU A C 1
ATOM 709 O O . GLU A 1 90 ? -15.411 0.327 5.319 1.00 95.00 90 GLU A O 1
ATOM 714 N N . ILE A 1 91 ? -13.440 -0.260 6.234 1.00 93.69 91 ILE A N 1
ATOM 715 C CA . ILE A 1 91 ? -13.950 -1.448 6.929 1.00 93.69 91 ILE A CA 1
ATOM 716 C C . ILE A 1 91 ? -14.978 -1.037 7.985 1.00 93.69 91 ILE A C 1
ATOM 718 O O . ILE A 1 91 ? -16.108 -1.514 7.946 1.00 93.69 91 ILE A O 1
ATOM 722 N N . LYS A 1 92 ? -14.634 -0.080 8.856 1.00 91.69 92 LYS A N 1
ATOM 723 C CA . LYS A 1 92 ? -15.548 0.414 9.901 1.00 91.69 92 LYS A CA 1
ATOM 724 C C . LYS A 1 92 ? -16.818 1.036 9.322 1.00 91.69 92 LYS A C 1
ATOM 726 O O . LYS A 1 92 ? -17.893 0.905 9.896 1.00 91.69 92 LYS A O 1
ATOM 731 N N . SER A 1 93 ? -16.697 1.727 8.188 1.00 88.38 93 SER A N 1
ATOM 732 C CA . SER A 1 93 ? -17.848 2.335 7.512 1.00 88.38 93 SER A CA 1
ATOM 733 C C . SER A 1 93 ? -18.771 1.280 6.899 1.00 88.38 93 SER A C 1
ATOM 735 O O . SER A 1 93 ? -19.983 1.447 6.956 1.00 88.38 93 SER A O 1
ATOM 737 N N . ALA A 1 94 ? -18.221 0.193 6.346 1.00 84.25 94 ALA A N 1
ATOM 738 C CA . ALA A 1 94 ? -19.016 -0.928 5.845 1.00 84.25 94 ALA A CA 1
ATOM 739 C C . ALA A 1 94 ? -19.764 -1.645 6.982 1.00 84.25 94 ALA A C 1
ATOM 741 O O . ALA A 1 94 ? -20.965 -1.870 6.874 1.00 84.25 94 ALA A O 1
ATOM 742 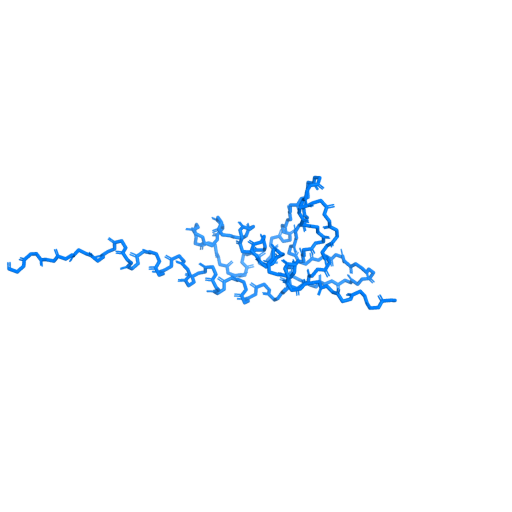N N . GLU A 1 95 ? -19.087 -1.908 8.103 1.00 82.38 95 GLU A N 1
ATOM 743 C CA . GLU A 1 95 ? -19.699 -2.515 9.294 1.00 82.38 95 GLU A CA 1
ATOM 744 C C . GLU A 1 95 ? -20.839 -1.656 9.865 1.00 82.38 95 GLU A C 1
ATOM 746 O O . GLU A 1 95 ? -21.887 -2.179 10.233 1.00 82.38 95 GLU A O 1
ATOM 751 N N . ALA A 1 96 ? -20.673 -0.330 9.891 1.00 78.31 96 ALA A N 1
ATOM 752 C CA . ALA A 1 96 ? -21.705 0.589 10.372 1.00 78.31 96 ALA A CA 1
ATOM 753 C C . ALA A 1 96 ? -22.959 0.633 9.476 1.00 78.31 96 ALA A C 1
ATOM 755 O O . ALA A 1 96 ? -24.045 0.944 9.963 1.00 78.31 96 ALA A O 1
ATOM 756 N N . VAL A 1 97 ? -22.823 0.352 8.175 1.00 76.12 97 VAL A N 1
ATOM 757 C CA . VAL A 1 97 ? -23.966 0.241 7.254 1.00 76.12 97 VAL A CA 1
ATOM 758 C C . VAL A 1 97 ? -24.707 -1.077 7.472 1.00 76.12 97 VAL A C 1
ATOM 760 O O . VAL A 1 97 ? -25.936 -1.076 7.486 1.00 76.12 97 VAL A O 1
ATOM 763 N N . ASP A 1 98 ? -23.982 -2.175 7.687 1.00 68.75 98 ASP A N 1
ATOM 764 C CA . ASP A 1 98 ? -24.583 -3.490 7.940 1.00 68.75 98 ASP A CA 1
ATOM 765 C C . ASP A 1 98 ? -25.332 -3.544 9.287 1.00 68.75 98 ASP A C 1
ATOM 767 O O . ASP A 1 98 ? -26.338 -4.243 9.408 1.00 68.75 98 ASP A O 1
ATOM 771 N N . ASP A 1 99 ? -24.897 -2.768 10.286 1.00 66.88 99 ASP A N 1
ATOM 772 C CA . ASP A 1 99 ? -25.568 -2.659 11.591 1.00 66.88 99 ASP A CA 1
ATOM 773 C C . ASP A 1 99 ? -26.828 -1.769 11.560 1.00 66.88 99 ASP A C 1
ATOM 775 O O . ASP A 1 99 ? -27.603 -1.737 12.519 1.00 66.88 99 ASP A O 1
ATOM 779 N N . PHE A 1 100 ? -27.091 -1.072 10.447 1.00 65.50 100 PHE A N 1
ATOM 780 C CA . PHE A 1 100 ? -28.240 -0.179 10.288 1.00 65.50 100 PHE A CA 1
ATOM 781 C C . PHE A 1 100 ? -29.548 -0.971 10.084 1.00 65.50 100 PHE A C 1
ATOM 783 O O . PHE A 1 100 ? -30.148 -0.993 9.008 1.00 65.50 100 PHE A O 1
ATOM 790 N N . HIS A 1 101 ? -30.022 -1.627 11.142 1.00 58.38 101 HIS A N 1
ATOM 791 C CA . HIS A 1 101 ? -31.366 -2.191 11.200 1.00 58.38 101 HIS A CA 1
ATOM 792 C C . HIS A 1 101 ? -32.380 -1.047 11.324 1.00 58.38 101 HIS A C 1
ATOM 794 O O . HIS A 1 101 ? -32.529 -0.429 12.376 1.00 58.38 101 HIS A O 1
ATOM 800 N N . LEU A 1 102 ? -33.082 -0.750 10.227 1.00 58.34 102 LEU A N 1
ATOM 801 C CA . LEU A 1 102 ? -34.268 0.104 10.247 1.00 58.34 102 LEU A CA 1
ATOM 802 C C . LEU A 1 102 ? -35.345 -0.585 11.092 1.00 58.34 102 LEU A C 1
ATOM 804 O O . LEU A 1 102 ? -35.949 -1.560 10.643 1.00 58.34 102 LEU A O 1
ATOM 808 N N . GLU A 1 103 ? -35.597 -0.085 12.301 1.00 55.38 103 GLU A N 1
ATOM 809 C CA . GLU A 1 103 ? -36.800 -0.482 13.029 1.00 55.38 103 GLU A CA 1
ATOM 810 C C . GLU A 1 103 ? -38.032 -0.030 12.223 1.00 55.38 103 GLU A C 1
ATOM 812 O O . GLU A 1 103 ? -38.119 1.147 11.849 1.00 55.38 103 GLU A O 1
ATOM 817 N N . PRO A 1 104 ? -38.975 -0.935 11.897 1.00 63.47 104 PRO A N 1
ATOM 818 C CA . PRO A 1 104 ? -40.228 -0.534 11.281 1.00 63.47 104 PRO A CA 1
ATOM 819 C C . PRO A 1 104 ? -41.047 0.251 12.312 1.00 63.47 104 PRO A C 1
ATOM 821 O O . PRO A 1 104 ? -41.384 -0.274 13.374 1.00 63.47 104 PRO A O 1
ATOM 824 N N . GLY A 1 105 ? -41.309 1.522 11.994 1.00 54.47 105 GLY A N 1
ATOM 825 C CA . GLY A 1 105 ? -42.196 2.402 12.763 1.00 54.47 105 GLY A CA 1
ATOM 826 C C . GLY A 1 105 ? -43.673 2.050 12.645 1.00 54.47 105 GLY A C 1
ATOM 827 O O . GLY A 1 105 ? -44.042 1.269 11.737 1.00 54.47 105 GLY A O 1
#

Foldseek 3Di:
DPDPFDPVLVVQLLVVLLVVCLVVVLVVNDLVNQLVPQDWDDDQAWTKTQWDDFPNDGGHRQKIFTQGHRNDGRGDIDGSVVSSVVSNVVSVVVVVVVPPDDDDD